Protein AF-A0A0U1KMT9-F1 (afdb_monomer_lite)

Structure (mmCIF, N/CA/C/O backbone):
data_AF-A0A0U1KMT9-F1
#
_entry.id   AF-A0A0U1KMT9-F1
#
loop_
_atom_site.group_PDB
_atom_site.id
_atom_site.type_symbol
_atom_site.label_atom_id
_atom_site.label_alt_id
_atom_site.label_comp_id
_atom_site.label_asym_id
_atom_site.label_entity_id
_atom_site.label_seq_id
_atom_site.pdbx_PDB_ins_code
_atom_site.Cartn_x
_atom_site.Cartn_y
_atom_site.Cartn_z
_atom_site.occupancy
_atom_site.B_iso_or_equiv
_atom_site.auth_seq_id
_atom_site.auth_comp_id
_atom_site.auth_asym_id
_atom_site.auth_atom_id
_atom_site.pdbx_PDB_model_num
ATOM 1 N N . MET A 1 1 ? 7.151 -13.297 -13.611 1.00 73.25 1 MET A N 1
ATOM 2 C CA . MET A 1 1 ? 7.298 -11.960 -13.002 1.00 73.25 1 MET A CA 1
ATOM 3 C C . MET A 1 1 ? 7.025 -10.945 -14.089 1.00 73.25 1 MET A C 1
ATOM 5 O O . MET A 1 1 ? 7.584 -11.089 -15.170 1.00 73.25 1 MET A O 1
ATOM 9 N N . GLU A 1 2 ? 6.120 -10.008 -13.840 1.00 83.25 2 GLU A N 1
ATOM 10 C CA . GLU A 1 2 ? 5.680 -9.015 -14.823 1.00 83.25 2 GLU A CA 1
ATOM 11 C C . GLU A 1 2 ? 6.405 -7.687 -14.578 1.00 83.25 2 GLU A C 1
ATOM 13 O O . GLU A 1 2 ? 6.560 -7.269 -13.429 1.00 83.25 2 GLU A O 1
ATOM 18 N N . LEU A 1 3 ? 6.885 -7.061 -15.653 1.00 92.19 3 LEU A N 1
ATOM 19 C CA . LEU A 1 3 ? 7.503 -5.739 -15.619 1.00 92.19 3 LEU A CA 1
ATOM 20 C C . LEU A 1 3 ? 6.412 -4.696 -15.865 1.00 92.19 3 LEU A C 1
ATOM 22 O O . LEU A 1 3 ? 5.843 -4.645 -16.953 1.00 92.19 3 LEU A O 1
ATOM 26 N N . LEU A 1 4 ? 6.143 -3.866 -14.865 1.00 93.75 4 LEU A N 1
ATOM 27 C CA . LEU A 1 4 ? 5.046 -2.907 -14.864 1.00 93.75 4 LEU A CA 1
ATOM 28 C C . LEU A 1 4 ? 5.576 -1.470 -14.772 1.00 93.75 4 LEU A C 1
ATOM 30 O O . LEU A 1 4 ? 6.497 -1.207 -13.991 1.00 93.75 4 LEU A O 1
ATOM 34 N N . PRO A 1 5 ? 4.993 -0.509 -15.509 1.00 95.94 5 PRO A N 1
ATOM 35 C CA . PRO A 1 5 ? 5.239 0.905 -15.264 1.00 95.94 5 PRO A CA 1
ATOM 36 C C . PRO A 1 5 ? 4.812 1.288 -13.843 1.00 95.94 5 PRO A C 1
ATOM 38 O O . PRO A 1 5 ? 3.697 0.984 -13.416 1.00 95.94 5 PRO A O 1
ATOM 41 N N . LYS A 1 6 ? 5.657 2.024 -13.121 1.00 95.06 6 LYS A N 1
ATOM 42 C CA . LYS A 1 6 ? 5.369 2.514 -11.768 1.00 95.06 6 LYS A CA 1
ATOM 43 C C . LYS A 1 6 ? 4.055 3.291 -11.721 1.00 95.06 6 LYS A C 1
ATOM 45 O O . LYS A 1 6 ? 3.232 3.064 -10.840 1.00 95.06 6 LYS A O 1
ATOM 50 N N . GLN A 1 7 ? 3.826 4.152 -12.713 1.00 95.69 7 GLN A N 1
ATOM 51 C CA . GLN A 1 7 ? 2.593 4.930 -12.806 1.00 95.69 7 GLN A CA 1
ATOM 52 C C . GLN A 1 7 ? 1.350 4.044 -12.965 1.00 95.69 7 GLN A C 1
ATOM 54 O O . GLN A 1 7 ? 0.303 4.369 -12.417 1.00 95.69 7 GLN A O 1
ATOM 59 N N . GLN A 1 8 ? 1.458 2.912 -13.669 1.00 95.88 8 GLN A N 1
ATOM 60 C CA . GLN A 1 8 ? 0.349 1.966 -13.791 1.00 95.88 8 GLN A CA 1
ATOM 61 C C . GLN A 1 8 ? -0.005 1.370 -12.425 1.00 95.88 8 GLN A C 1
ATOM 63 O O . GLN A 1 8 ? -1.181 1.317 -12.082 1.00 95.88 8 GLN A O 1
ATOM 68 N N . ILE A 1 9 ? 0.998 0.987 -11.628 1.00 95.38 9 ILE A N 1
ATOM 69 C CA . ILE A 1 9 ? 0.792 0.465 -10.269 1.00 95.38 9 ILE A CA 1
ATOM 70 C C . ILE A 1 9 ? 0.140 1.535 -9.384 1.00 95.38 9 ILE A C 1
ATOM 72 O O . ILE A 1 9 ? -0.852 1.263 -8.717 1.00 95.38 9 ILE A O 1
ATOM 76 N N . ILE A 1 10 ? 0.650 2.770 -9.406 1.00 95.94 10 ILE A N 1
ATOM 77 C CA . ILE A 1 10 ? 0.092 3.882 -8.618 1.00 95.94 10 ILE A CA 1
ATOM 78 C C . ILE A 1 10 ? -1.365 4.165 -9.007 1.00 95.94 10 ILE A C 1
ATOM 80 O O . ILE A 1 10 ? -2.207 4.347 -8.130 1.00 95.94 10 ILE A O 1
ATOM 84 N N . ASN A 1 11 ? -1.688 4.149 -10.303 1.00 96.56 11 ASN A N 1
ATOM 85 C CA . ASN A 1 11 ? -3.063 4.322 -10.771 1.00 96.56 11 ASN A CA 1
ATOM 86 C C . ASN A 1 11 ? -3.972 3.192 -10.265 1.00 96.56 11 ASN A C 1
ATOM 88 O O . ASN A 1 11 ? -5.038 3.470 -9.730 1.00 96.56 11 ASN A O 1
ATOM 92 N N . GLN A 1 12 ? -3.518 1.935 -10.334 1.00 94.94 12 GLN A N 1
ATOM 93 C CA . GLN A 1 12 ? -4.264 0.793 -9.793 1.00 94.94 12 GLN A CA 1
ATOM 94 C C . GLN A 1 12 ? -4.518 0.923 -8.284 1.00 94.94 12 GLN A C 1
ATOM 96 O O . GLN A 1 12 ? -5.595 0.567 -7.810 1.00 94.94 12 GLN A O 1
ATOM 101 N N . LEU A 1 13 ? -3.552 1.450 -7.524 1.00 95.75 13 LEU A N 1
ATOM 102 C CA . LEU A 1 13 ? -3.741 1.723 -6.099 1.00 95.75 13 LEU A CA 1
ATOM 103 C C . LEU A 1 13 ? -4.766 2.844 -5.868 1.00 95.75 13 LEU A C 1
ATOM 105 O O . LEU A 1 13 ? -5.609 2.743 -4.979 1.00 95.75 13 LEU A O 1
ATOM 109 N N . HIS A 1 14 ? -4.739 3.902 -6.681 1.00 96.00 14 HIS A N 1
ATOM 110 C CA . HIS A 1 14 ? -5.748 4.959 -6.616 1.00 96.00 14 HIS A CA 1
ATOM 111 C C . HIS A 1 14 ? -7.159 4.438 -6.909 1.00 96.00 14 HIS A C 1
ATOM 113 O O . HIS A 1 14 ? -8.084 4.772 -6.166 1.00 96.00 14 HIS A O 1
ATOM 119 N N . ASP A 1 15 ? -7.316 3.584 -7.920 1.00 95.38 15 ASP A N 1
ATOM 120 C CA . ASP A 1 15 ? -8.604 2.992 -8.306 1.00 95.38 15 ASP A CA 1
ATOM 121 C C . ASP A 1 15 ? -9.199 2.099 -7.202 1.00 95.38 15 ASP A C 1
ATOM 123 O O . ASP A 1 15 ? -10.411 1.903 -7.133 1.00 95.38 15 ASP A O 1
ATOM 127 N N . GLN A 1 16 ? -8.359 1.586 -6.299 1.00 93.38 16 GLN A N 1
ATOM 128 C CA . GLN A 1 16 ? -8.759 0.768 -5.152 1.00 93.38 16 GLN A CA 1
ATOM 129 C C . GLN A 1 16 ? -9.088 1.587 -3.891 1.00 93.38 16 GLN A C 1
ATOM 131 O O . GLN A 1 16 ? -9.711 1.054 -2.971 1.00 93.38 16 GLN A O 1
ATOM 136 N N . LEU A 1 17 ? -8.729 2.877 -3.817 1.00 91.94 17 LEU A N 1
ATOM 137 C CA . LEU A 1 17 ? -9.037 3.731 -2.656 1.00 91.94 17 LEU A CA 1
ATOM 138 C C . LEU A 1 17 ? -10.532 3.789 -2.283 1.00 91.94 17 LEU A C 1
ATOM 140 O O . LEU A 1 17 ? -10.821 3.862 -1.087 1.00 91.94 17 LEU A O 1
ATOM 144 N N . PRO A 1 18 ? -11.499 3.764 -3.223 1.00 90.50 18 PRO A N 1
ATOM 145 C CA . PRO A 1 18 ? -12.917 3.703 -2.870 1.00 90.50 18 PRO A CA 1
ATOM 146 C C . PRO A 1 18 ? -13.276 2.466 -2.033 1.00 90.50 18 PRO A C 1
ATOM 148 O O . PRO A 1 18 ? -13.954 2.604 -1.019 1.00 90.50 18 PRO A O 1
ATOM 151 N N . ILE A 1 19 ? -12.734 1.289 -2.375 1.00 89.69 19 ILE A N 1
ATOM 152 C CA . ILE A 1 19 ? -12.973 0.028 -1.644 1.00 89.69 19 ILE A CA 1
ATOM 153 C C . ILE A 1 19 ? -12.531 0.169 -0.187 1.00 89.69 19 ILE A C 1
ATOM 155 O O . ILE A 1 19 ? -13.237 -0.231 0.740 1.00 89.69 19 ILE A O 1
ATOM 159 N N . TRP A 1 20 ? -11.366 0.781 0.017 1.00 89.69 20 TRP A N 1
ATOM 160 C CA . TRP A 1 20 ? -10.839 1.050 1.344 1.00 89.69 20 TRP A CA 1
ATOM 161 C C . TRP A 1 20 ? -11.737 1.974 2.166 1.00 89.69 20 TRP A C 1
ATOM 163 O O . TRP A 1 20 ? -11.966 1.700 3.340 1.00 89.69 20 TRP A O 1
ATOM 173 N N . LYS A 1 21 ? -12.260 3.046 1.561 1.00 85.69 21 LYS A N 1
ATOM 174 C CA . LYS A 1 21 ? -13.151 3.998 2.244 1.00 85.69 21 LYS A CA 1
ATOM 175 C C . LYS A 1 21 ? -14.472 3.364 2.671 1.00 85.69 21 LYS A C 1
ATOM 177 O O . LYS A 1 21 ? -15.029 3.761 3.686 1.00 85.69 21 LYS A O 1
ATOM 182 N N . GLU A 1 22 ? -14.971 2.407 1.896 1.00 88.38 22 GLU A N 1
ATOM 183 C CA . GLU A 1 22 ? -16.224 1.710 2.194 1.00 88.38 22 GLU A CA 1
ATOM 184 C C . GLU A 1 22 ? -16.047 0.590 3.228 1.00 88.38 22 GLU A C 1
ATOM 186 O O . GLU A 1 22 ? -16.963 0.318 4.001 1.00 88.38 22 GLU A O 1
ATOM 191 N N . SER A 1 23 ? -14.877 -0.056 3.255 1.00 89.56 23 SER A N 1
ATOM 192 C CA . SER A 1 23 ? -14.667 -1.306 4.003 1.00 89.56 23 SER A CA 1
ATOM 193 C C . SER A 1 23 ? -13.784 -1.172 5.248 1.00 89.56 23 SER A C 1
ATOM 195 O O . SER A 1 23 ? -13.746 -2.097 6.057 1.00 89.56 23 SER A O 1
ATOM 197 N N . CYS A 1 24 ? -13.048 -0.068 5.408 1.00 89.88 24 CYS A N 1
ATOM 198 C CA . CYS A 1 24 ? -12.105 0.135 6.508 1.00 89.88 24 CYS A CA 1
ATOM 199 C C . CYS A 1 24 ? -12.459 1.382 7.326 1.00 89.88 24 CYS A C 1
ATOM 201 O O . CYS A 1 24 ? -12.701 2.456 6.778 1.00 89.88 24 CYS A O 1
ATOM 203 N N . THR A 1 25 ? -12.418 1.266 8.654 1.00 91.06 25 THR A N 1
ATOM 204 C CA . THR A 1 25 ? -12.683 2.366 9.599 1.00 91.06 25 THR A CA 1
ATOM 205 C C . THR A 1 25 ? -11.454 3.268 9.795 1.00 91.06 25 THR A C 1
ATOM 207 O O . THR A 1 25 ? -11.053 3.576 10.917 1.00 91.06 25 THR A O 1
ATOM 210 N N . ALA A 1 26 ? -10.812 3.667 8.696 1.00 91.25 26 ALA A N 1
ATOM 211 C CA . ALA A 1 26 ? -9.633 4.527 8.708 1.00 91.25 26 ALA A CA 1
ATOM 212 C C . ALA A 1 26 ? -10.005 6.018 8.725 1.00 91.25 26 ALA A C 1
ATOM 214 O O . ALA A 1 26 ? -10.918 6.457 8.029 1.00 91.25 26 ALA A O 1
ATOM 215 N N . GLU A 1 27 ? -9.238 6.812 9.470 1.00 93.81 27 GLU A N 1
ATOM 216 C CA . GLU A 1 27 ? -9.342 8.277 9.490 1.00 93.81 27 GLU A CA 1
ATOM 217 C C . GLU A 1 27 ? -8.758 8.886 8.212 1.00 93.81 27 GLU A C 1
ATOM 219 O O . GLU A 1 27 ? -9.280 9.858 7.665 1.00 93.81 27 GLU A O 1
ATOM 224 N N . HIS A 1 28 ? -7.659 8.306 7.724 1.00 93.69 28 HIS A N 1
ATOM 225 C CA . HIS A 1 28 ? -6.994 8.748 6.508 1.00 93.69 28 HIS A CA 1
ATOM 226 C C . HIS A 1 28 ? -6.316 7.582 5.795 1.00 93.69 28 HIS A C 1
ATOM 228 O O . HIS A 1 28 ? -5.702 6.726 6.430 1.00 93.69 28 HIS A O 1
ATOM 234 N N . ILE A 1 29 ? -6.391 7.583 4.464 1.00 95.38 29 ILE A N 1
ATOM 235 C CA . ILE A 1 29 ? -5.712 6.618 3.597 1.00 95.38 29 ILE A CA 1
ATOM 236 C C . ILE A 1 29 ? -5.074 7.386 2.446 1.00 95.38 29 ILE A C 1
ATOM 238 O O . ILE A 1 29 ? -5.754 8.139 1.744 1.00 95.38 29 ILE A O 1
ATOM 242 N N . SER A 1 30 ? -3.777 7.182 2.243 1.00 94.81 30 SER A N 1
ATOM 243 C CA . SER A 1 30 ? -3.011 7.760 1.139 1.00 94.81 30 SER A CA 1
ATOM 244 C C . SER A 1 30 ? -2.102 6.717 0.498 1.00 94.81 30 SER A C 1
ATOM 246 O O . SER A 1 30 ? -1.880 5.646 1.060 1.00 94.81 30 SER A O 1
ATOM 248 N N . ILE A 1 31 ? -1.592 7.013 -0.698 1.00 96.81 31 ILE A N 1
ATOM 249 C CA . ILE A 1 31 ? -0.610 6.148 -1.355 1.00 96.81 31 ILE A CA 1
ATOM 250 C C . ILE A 1 31 ? 0.712 6.210 -0.588 1.00 96.81 31 ILE A C 1
ATOM 252 O O . ILE A 1 31 ? 1.188 7.283 -0.216 1.00 96.81 31 ILE A O 1
ATOM 256 N N . PHE A 1 32 ? 1.294 5.040 -0.363 1.00 95.94 32 PHE A N 1
ATOM 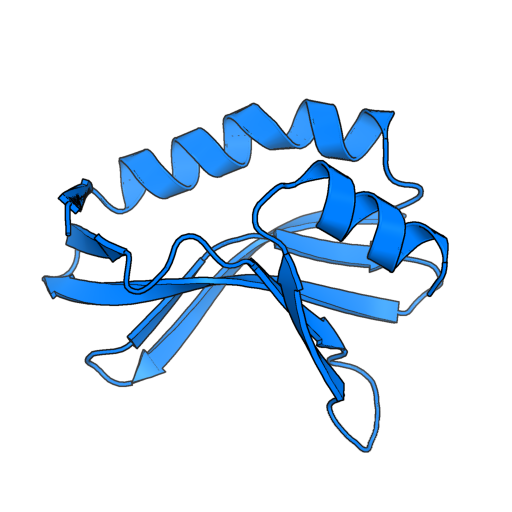257 C CA . PHE A 1 32 ? 2.601 4.863 0.246 1.00 95.94 32 PHE A CA 1
ATOM 258 C C . PHE A 1 32 ? 3.612 4.423 -0.808 1.00 95.94 32 PHE A C 1
ATOM 260 O O . PHE A 1 32 ? 3.372 3.462 -1.539 1.00 95.94 32 PHE A O 1
ATOM 267 N N . GLU A 1 33 ? 4.753 5.105 -0.840 1.00 95.44 33 GLU A N 1
ATOM 268 C CA . GLU A 1 33 ? 5.918 4.767 -1.653 1.00 95.44 33 GLU A CA 1
ATOM 269 C C . GLU A 1 33 ? 7.167 4.896 -0.783 1.00 95.44 33 GLU A C 1
ATOM 271 O O . GLU A 1 33 ? 7.434 5.959 -0.220 1.00 95.44 33 GLU A O 1
ATOM 276 N N . GLN A 1 34 ? 7.942 3.816 -0.668 1.00 93.75 34 GLN A N 1
ATOM 277 C CA . GLN A 1 34 ? 9.195 3.825 0.080 1.00 93.75 34 GLN A CA 1
ATOM 278 C C . GLN A 1 34 ? 10.316 3.117 -0.672 1.00 93.75 34 GLN A C 1
ATOM 280 O O . GLN A 1 34 ? 10.195 1.981 -1.132 1.00 93.75 34 GLN A O 1
ATOM 285 N N . HIS A 1 35 ? 11.451 3.804 -0.752 1.00 91.81 35 HIS A N 1
ATOM 286 C CA . HIS A 1 35 ? 12.659 3.347 -1.421 1.00 91.81 35 HIS A CA 1
ATOM 287 C C . HIS A 1 35 ? 13.646 2.904 -0.341 1.00 91.81 35 HIS A C 1
ATOM 289 O O . HIS A 1 35 ? 14.239 3.744 0.327 1.00 91.81 35 HIS A O 1
ATOM 295 N N . TYR A 1 36 ? 13.809 1.593 -0.150 1.00 80.75 36 TYR A N 1
ATOM 296 C CA . TYR A 1 36 ? 14.729 1.070 0.871 1.00 80.75 36 TYR A CA 1
ATOM 297 C C . TYR A 1 36 ? 16.191 1.121 0.417 1.00 80.75 36 TYR A C 1
ATOM 299 O O . TYR A 1 36 ? 17.085 1.349 1.224 1.00 80.75 36 TYR A O 1
ATOM 307 N N . ASN A 1 37 ? 16.438 0.895 -0.873 1.00 83.75 37 ASN A N 1
ATOM 308 C CA . ASN A 1 37 ? 17.751 1.003 -1.507 1.00 83.75 37 ASN A CA 1
ATOM 309 C C . ASN A 1 37 ? 17.576 1.254 -3.020 1.00 83.75 37 ASN A C 1
ATOM 311 O O . ASN A 1 37 ? 16.466 1.531 -3.491 1.00 83.75 37 ASN A O 1
ATOM 315 N N . GLU A 1 38 ? 18.656 1.147 -3.796 1.00 86.25 38 GLU A N 1
ATOM 316 C CA . GLU A 1 38 ? 18.628 1.316 -5.259 1.00 86.25 38 GLU A CA 1
ATOM 317 C C . GLU A 1 38 ? 17.797 0.249 -5.987 1.00 86.25 38 GLU A C 1
ATOM 319 O O . GLU A 1 38 ? 17.410 0.452 -7.132 1.00 86.25 38 GLU A O 1
ATOM 324 N N . VAL A 1 39 ? 17.462 -0.855 -5.314 1.00 89.88 39 VAL A N 1
ATOM 325 C CA . VAL A 1 39 ? 16.901 -2.062 -5.931 1.00 89.88 39 VAL A CA 1
ATOM 326 C C . VAL A 1 39 ? 15.474 -2.362 -5.462 1.00 89.88 39 VAL A C 1
ATOM 328 O O . VAL A 1 39 ? 14.693 -2.926 -6.214 1.00 89.88 39 VAL A O 1
ATOM 331 N N . LEU A 1 40 ? 15.095 -1.980 -4.244 1.00 93.62 40 LEU A N 1
ATOM 332 C CA . LEU A 1 40 ? 13.827 -2.336 -3.614 1.00 93.62 40 LEU A CA 1
ATOM 333 C C . LEU A 1 40 ? 12.939 -1.102 -3.440 1.00 93.62 40 LEU A C 1
ATOM 335 O O . LEU A 1 40 ? 13.360 -0.059 -2.923 1.00 93.62 40 LEU A O 1
ATOM 339 N N . CYS A 1 41 ? 11.689 -1.246 -3.863 1.00 94.19 41 CYS A N 1
ATOM 340 C CA . CYS A 1 41 ? 10.615 -0.277 -3.712 1.00 94.19 41 CYS A CA 1
ATOM 341 C C . CYS A 1 41 ? 9.418 -0.967 -3.055 1.00 94.19 41 CYS A C 1
ATOM 343 O O . CYS A 1 41 ? 9.048 -2.070 -3.449 1.00 94.19 41 CYS A O 1
ATOM 345 N N . HIS A 1 42 ? 8.810 -0.334 -2.061 1.00 95.38 42 HIS A N 1
ATOM 346 C CA . HIS A 1 42 ? 7.521 -0.747 -1.519 1.00 95.38 42 HIS A CA 1
ATOM 347 C C . HIS A 1 42 ? 6.462 0.253 -1.969 1.00 95.38 42 HIS A C 1
ATOM 349 O O . HIS A 1 42 ? 6.652 1.457 -1.795 1.00 95.38 42 HIS A O 1
ATOM 355 N N . LEU A 1 43 ? 5.363 -0.253 -2.528 1.00 96.38 43 LEU A N 1
ATOM 356 C CA . LEU A 1 43 ? 4.213 0.550 -2.940 1.00 96.38 43 LEU A CA 1
ATOM 357 C C . LEU A 1 43 ? 2.932 -0.011 -2.333 1.00 96.38 43 LEU A C 1
ATOM 359 O O . LEU A 1 43 ? 2.742 -1.229 -2.280 1.00 96.38 43 LEU A O 1
ATOM 363 N N . GLY A 1 44 ? 2.047 0.881 -1.908 1.00 96.69 44 GLY A N 1
ATOM 364 C CA . GLY A 1 44 ? 0.739 0.521 -1.381 1.00 96.69 44 GLY A CA 1
ATOM 365 C C . GLY A 1 44 ? 0.050 1.700 -0.711 1.00 96.69 44 GLY A C 1
ATOM 366 O O . GLY A 1 44 ? -0.096 2.756 -1.320 1.00 96.69 44 GLY A O 1
ATOM 367 N N . TYR A 1 45 ? -0.356 1.529 0.543 1.00 96.50 45 TYR A N 1
ATOM 368 C CA . TYR A 1 45 ? -1.147 2.484 1.306 1.00 96.50 45 TYR A CA 1
ATOM 369 C C . TYR A 1 45 ? -0.504 2.827 2.645 1.00 96.50 45 TYR A C 1
ATOM 371 O O . TYR A 1 45 ? 0.057 1.969 3.327 1.00 96.50 45 TYR A O 1
ATOM 379 N N . LYS A 1 46 ? -0.649 4.085 3.051 1.00 95.88 46 LYS A N 1
ATOM 380 C CA . LYS A 1 46 ? -0.426 4.544 4.417 1.00 95.88 46 LYS A CA 1
ATOM 381 C C . LYS A 1 46 ? -1.783 4.836 5.034 1.00 95.88 46 LYS A C 1
ATOM 383 O O . LYS A 1 46 ? -2.559 5.617 4.485 1.00 95.88 46 LYS A O 1
ATOM 388 N N . ILE A 1 47 ? -2.062 4.194 6.158 1.00 95.19 47 ILE A N 1
ATOM 389 C CA . ILE A 1 47 ? -3.371 4.199 6.803 1.00 95.19 47 ILE A CA 1
ATOM 390 C C . ILE A 1 47 ? -3.214 4.766 8.209 1.00 95.19 47 ILE A C 1
ATOM 392 O O . ILE A 1 47 ? -2.415 4.262 8.997 1.00 95.19 47 ILE A O 1
ATOM 396 N N . LEU A 1 48 ? -3.983 5.810 8.509 1.00 93.75 48 LEU A N 1
ATOM 397 C CA . LEU A 1 48 ? -4.169 6.338 9.855 1.00 93.75 48 LEU A CA 1
ATOM 398 C C . LEU A 1 48 ? -5.489 5.802 10.406 1.00 93.75 48 LEU A C 1
ATOM 400 O O . LEU A 1 48 ? -6.543 6.000 9.797 1.00 93.75 48 LEU A O 1
ATOM 404 N N . LYS A 1 49 ? -5.432 5.131 11.553 1.00 91.94 49 LYS A N 1
ATOM 405 C CA . LYS A 1 49 ? -6.600 4.558 12.220 1.00 91.94 49 LYS A CA 1
ATOM 406 C C . LYS A 1 49 ? -6.382 4.520 13.728 1.00 91.94 49 LYS A C 1
ATOM 408 O O . LYS A 1 49 ? -5.418 3.907 14.170 1.00 91.94 49 LYS A O 1
ATOM 413 N N . LYS A 1 50 ? -7.287 5.108 14.516 1.00 90.44 50 LYS A N 1
ATOM 414 C CA . LYS A 1 50 ? -7.200 5.171 15.989 1.00 90.44 50 LYS A CA 1
ATOM 415 C C . LYS A 1 50 ? -5.850 5.735 16.453 1.00 90.44 50 LYS A C 1
ATOM 417 O O . LYS A 1 50 ? -5.187 5.144 17.305 1.00 90.44 50 LYS A O 1
ATOM 422 N N . GLU A 1 51 ? -5.404 6.822 15.820 1.00 88.81 51 GLU A N 1
ATOM 423 C CA . GLU A 1 51 ? -4.079 7.440 16.039 1.00 88.81 51 GLU A CA 1
ATOM 424 C C . GLU A 1 51 ? -2.870 6.533 15.702 1.00 88.81 51 GLU A C 1
ATOM 426 O O . GLU A 1 51 ? -1.715 6.913 15.915 1.00 88.81 51 GLU A O 1
ATOM 431 N N . GLN A 1 52 ? -3.108 5.337 15.151 1.00 91.06 52 GLN A N 1
ATOM 432 C CA . GLN A 1 52 ? -2.077 4.399 14.724 1.00 91.06 52 GLN A CA 1
ATOM 433 C C . GLN A 1 52 ? -1.774 4.523 13.232 1.00 91.06 52 GLN A C 1
ATOM 435 O O . GLN A 1 52 ? -2.675 4.736 12.419 1.00 91.06 52 GLN A O 1
ATOM 440 N N . ILE A 1 53 ? -0.497 4.366 12.870 1.00 93.44 53 ILE A N 1
ATOM 441 C CA . ILE A 1 53 ? -0.037 4.436 11.479 1.00 93.44 53 ILE A CA 1
ATOM 442 C C . ILE A 1 53 ? 0.376 3.045 11.008 1.00 93.44 53 ILE A C 1
ATOM 444 O O . ILE A 1 53 ? 1.322 2.449 11.535 1.00 93.44 53 ILE A O 1
ATOM 448 N N . TYR A 1 54 ? -0.298 2.585 9.958 1.00 94.38 54 TYR A N 1
ATOM 449 C CA . TYR A 1 54 ? -0.006 1.337 9.271 1.00 94.38 54 TYR A CA 1
A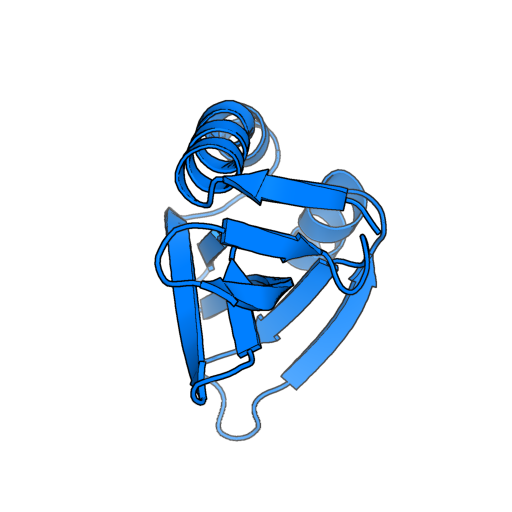TOM 450 C C . TYR A 1 54 ? 0.488 1.612 7.853 1.00 94.38 54 TYR A C 1
ATOM 452 O O . TYR A 1 54 ? -0.102 2.395 7.109 1.00 94.38 54 TYR A O 1
ATOM 460 N N . GLU A 1 55 ? 1.556 0.931 7.464 1.00 95.44 55 GLU A N 1
ATOM 461 C CA . GLU A 1 55 ? 2.024 0.848 6.085 1.00 95.44 55 GLU A CA 1
ATOM 462 C C . GLU A 1 55 ? 1.619 -0.507 5.524 1.00 95.44 55 GLU A C 1
ATOM 464 O O . GLU A 1 55 ? 2.012 -1.550 6.043 1.00 95.44 55 GLU A O 1
ATOM 469 N N . VAL A 1 56 ? 0.825 -0.488 4.464 1.00 95.69 56 VAL A N 1
ATOM 470 C CA . VAL A 1 56 ? 0.321 -1.667 3.770 1.00 95.69 56 VAL A CA 1
ATOM 471 C C . VAL A 1 56 ? 0.933 -1.681 2.385 1.00 95.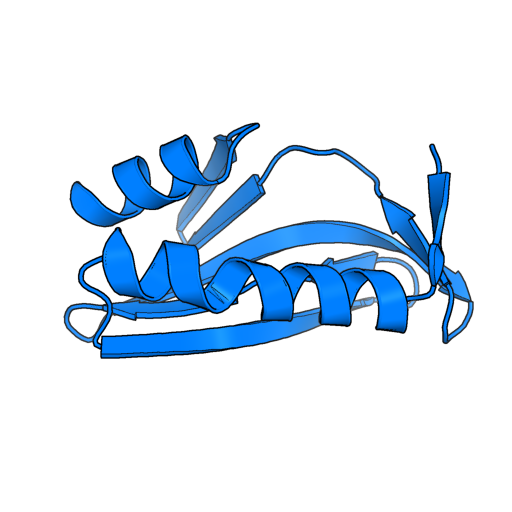69 56 VAL A C 1
ATOM 473 O O . VAL A 1 56 ? 0.649 -0.784 1.604 1.00 95.69 56 VAL A O 1
ATOM 476 N N . TYR A 1 57 ? 1.760 -2.661 2.041 1.00 96.12 57 TYR A N 1
ATOM 477 C CA . TYR A 1 57 ? 2.486 -2.605 0.771 1.00 96.12 57 TYR A CA 1
ATOM 478 C C . TYR A 1 57 ? 2.770 -3.963 0.149 1.00 96.12 57 TYR A C 1
ATOM 480 O O . TYR A 1 57 ? 2.808 -4.997 0.821 1.00 96.12 57 TYR A O 1
ATOM 488 N N . 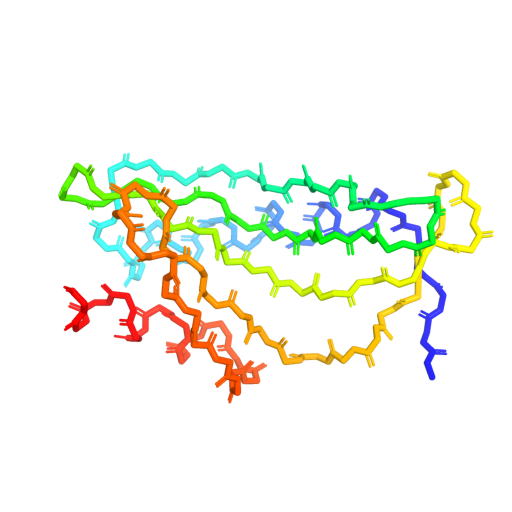LEU A 1 58 ? 3.037 -3.904 -1.152 1.00 95.50 58 LEU A N 1
ATOM 489 C CA . LEU A 1 58 ? 3.662 -4.957 -1.933 1.00 95.50 58 LEU A CA 1
ATOM 490 C C . LEU A 1 58 ? 5.130 -4.596 -2.205 1.00 95.50 58 LEU A C 1
ATOM 492 O O . LEU A 1 58 ? 5.450 -3.418 -2.414 1.00 95.50 58 LEU A O 1
ATOM 496 N N . PRO A 1 59 ? 6.038 -5.584 -2.198 1.00 95.12 59 PRO A N 1
ATOM 497 C CA . PRO A 1 59 ? 7.436 -5.362 -2.524 1.00 95.12 59 PRO A CA 1
ATOM 498 C C . PRO A 1 59 ? 7.701 -5.491 -4.033 1.00 95.12 59 PRO A C 1
ATOM 500 O O . PRO A 1 59 ? 7.263 -6.436 -4.694 1.00 95.12 59 PRO A O 1
ATOM 503 N N . TYR A 1 60 ? 8.495 -4.564 -4.562 1.00 95.69 60 TYR A N 1
ATOM 504 C CA . TYR A 1 60 ? 8.874 -4.483 -5.968 1.00 95.69 60 TYR A CA 1
ATOM 505 C C . TYR A 1 60 ? 10.385 -4.341 -6.130 1.00 95.69 60 TYR A C 1
ATOM 507 O O . TYR A 1 60 ? 11.038 -3.590 -5.402 1.00 95.69 60 TYR A O 1
ATOM 515 N N . LEU A 1 61 ? 10.932 -5.016 -7.137 1.00 95.44 61 LEU A N 1
ATOM 516 C CA . LEU A 1 61 ? 12.272 -4.757 -7.641 1.00 95.44 61 LEU A CA 1
ATOM 517 C C . LEU A 1 61 ? 12.221 -3.572 -8.608 1.00 95.44 61 LEU A C 1
ATOM 519 O O . LEU A 1 61 ? 11.393 -3.554 -9.517 1.00 95.44 61 LEU A O 1
ATOM 523 N N . LYS A 1 62 ? 13.123 -2.612 -8.458 1.00 94.06 62 LYS A N 1
ATOM 524 C CA . LYS A 1 62 ? 13.346 -1.559 -9.444 1.00 94.06 62 LYS A CA 1
ATOM 525 C C . LYS A 1 62 ? 14.143 -2.138 -10.600 1.00 94.06 62 LYS A C 1
ATOM 527 O O . LYS A 1 62 ? 15.236 -2.661 -10.394 1.00 94.06 62 LYS A O 1
ATOM 532 N N . TYR A 1 63 ? 13.579 -2.064 -11.797 1.00 91.19 63 TYR A N 1
ATOM 533 C CA . TYR A 1 63 ? 14.300 -2.393 -13.022 1.00 91.19 63 TYR A CA 1
ATOM 534 C C . TYR A 1 63 ? 14.986 -1.145 -13.587 1.00 91.19 63 TYR A C 1
ATOM 536 O O . TYR A 1 63 ? 16.162 -1.180 -13.934 1.00 91.19 63 TYR A O 1
ATOM 544 N N . ASP A 1 64 ? 14.251 -0.032 -13.620 1.00 89.12 64 ASP A N 1
ATOM 545 C CA . ASP A 1 64 ? 14.745 1.312 -13.914 1.00 89.12 64 ASP A CA 1
ATOM 546 C C . ASP A 1 64 ? 13.954 2.344 -13.078 1.00 89.12 64 ASP A C 1
ATOM 548 O O . ASP A 1 64 ? 13.236 1.976 -12.143 1.00 89.12 64 ASP A O 1
ATOM 552 N N . THR A 1 65 ? 14.102 3.638 -13.378 1.00 84.00 65 THR A N 1
ATOM 553 C CA . THR A 1 65 ? 13.431 4.731 -12.650 1.00 84.00 65 THR A CA 1
ATOM 554 C C . THR A 1 65 ? 11.901 4.622 -12.663 1.00 84.00 65 THR A C 1
ATOM 556 O O . THR A 1 65 ? 11.256 4.989 -11.679 1.00 84.00 65 THR A O 1
ATOM 559 N N . ASP A 1 66 ? 11.326 4.090 -13.743 1.00 90.75 66 ASP A N 1
ATOM 560 C CA . ASP A 1 66 ? 9.887 4.119 -14.014 1.00 90.75 66 ASP A CA 1
ATOM 561 C C . ASP A 1 66 ? 9.266 2.728 -14.156 1.00 90.75 66 ASP A C 1
ATOM 563 O O . ASP A 1 66 ? 8.053 2.616 -14.342 1.00 90.75 66 ASP A O 1
ATOM 567 N N . LYS A 1 67 ? 10.057 1.657 -14.058 1.00 94.31 67 LYS A N 1
ATOM 568 C CA . LYS A 1 67 ? 9.589 0.276 -14.187 1.00 94.31 67 LYS A CA 1
ATOM 569 C C . LYS A 1 67 ? 9.963 -0.569 -12.988 1.00 94.31 67 LYS A C 1
ATOM 571 O O . LYS A 1 67 ? 11.105 -0.604 -12.525 1.00 94.31 67 LYS A O 1
ATOM 576 N N . LEU A 1 68 ? 8.969 -1.319 -12.542 1.00 95.56 68 LEU A N 1
ATOM 577 C CA . LEU A 1 68 ? 9.023 -2.157 -11.365 1.00 95.56 68 LEU A CA 1
ATOM 578 C C . LEU A 1 68 ? 8.656 -3.593 -11.724 1.00 95.56 68 LEU A C 1
ATOM 580 O O . LEU A 1 68 ? 7.838 -3.843 -12.606 1.00 95.56 68 LEU A O 1
ATOM 584 N N . ILE A 1 69 ? 9.244 -4.543 -11.010 1.00 95.56 69 ILE A N 1
ATOM 585 C CA . ILE A 1 69 ? 8.909 -5.958 -11.106 1.00 95.56 69 ILE A CA 1
ATOM 586 C C . ILE A 1 69 ? 8.334 -6.385 -9.763 1.00 95.56 69 ILE A C 1
ATOM 588 O O . ILE A 1 69 ? 9.022 -6.308 -8.745 1.00 95.56 69 ILE A O 1
ATOM 592 N N . ALA A 1 70 ? 7.082 -6.840 -9.746 1.00 92.94 70 ALA A N 1
ATOM 593 C CA . ALA A 1 70 ? 6.472 -7.360 -8.526 1.00 92.94 70 ALA A CA 1
ATOM 594 C C . ALA A 1 70 ? 7.255 -8.589 -8.036 1.00 92.94 70 ALA A C 1
ATOM 596 O O . ALA A 1 70 ? 7.432 -9.557 -8.782 1.00 92.94 70 ALA A O 1
ATOM 597 N N . LEU A 1 71 ? 7.741 -8.544 -6.791 1.00 93.06 71 LEU A N 1
ATOM 598 C CA . LEU A 1 71 ? 8.476 -9.664 -6.194 1.00 93.06 71 LEU A CA 1
ATOM 599 C C . LEU A 1 71 ? 7.522 -10.757 -5.717 1.00 93.06 71 LEU A C 1
ATOM 601 O O . LEU A 1 71 ? 7.798 -11.943 -5.868 1.00 93.06 71 LEU A O 1
ATOM 605 N N . THR A 1 72 ? 6.395 -10.351 -5.140 1.00 92.25 72 THR A N 1
ATOM 606 C CA . THR A 1 72 ? 5.338 -11.247 -4.678 1.00 92.25 72 THR A CA 1
ATOM 607 C C . THR A 1 72 ? 4.003 -10.500 -4.659 1.00 92.25 72 THR A C 1
ATOM 609 O O . THR A 1 72 ? 4.002 -9.300 -4.379 1.00 92.25 72 THR A O 1
ATOM 612 N N . PRO A 1 73 ? 2.871 -11.177 -4.929 1.00 91.06 73 PRO A N 1
ATOM 613 C CA . PRO A 1 73 ? 1.536 -10.608 -4.741 1.00 91.06 73 PRO A CA 1
ATOM 614 C C . PRO A 1 73 ? 1.105 -10.561 -3.261 1.00 91.06 73 PRO A C 1
ATOM 616 O O . PRO A 1 73 ? -0.049 -10.268 -2.973 1.00 91.06 73 PRO A O 1
ATOM 619 N N . ILE A 1 74 ? 2.003 -10.871 -2.319 1.00 95.25 74 ILE A N 1
ATOM 620 C CA . ILE A 1 74 ? 1.695 -10.941 -0.889 1.00 95.25 74 ILE A CA 1
ATOM 621 C C . ILE A 1 74 ? 1.851 -9.569 -0.231 1.00 95.25 74 ILE A C 1
ATOM 623 O O . ILE A 1 74 ? 2.962 -9.047 -0.080 1.00 95.25 74 ILE A O 1
ATOM 627 N N . TRP A 1 75 ? 0.734 -9.028 0.241 1.00 96.31 75 TRP A N 1
ATOM 628 C CA . TRP A 1 75 ? 0.677 -7.802 1.015 1.00 96.31 75 TRP A CA 1
ATOM 629 C C . TRP A 1 75 ? 1.294 -7.971 2.401 1.00 96.31 75 TRP A C 1
ATOM 631 O O . TRP A 1 75 ? 1.254 -9.026 3.046 1.00 96.31 75 TRP A O 1
ATOM 641 N N . THR A 1 76 ? 1.864 -6.869 2.865 1.00 95.69 76 THR A N 1
ATOM 642 C CA . THR A 1 76 ? 2.528 -6.742 4.155 1.00 95.69 76 THR A CA 1
ATOM 643 C C . THR A 1 76 ? 1.965 -5.544 4.901 1.00 95.69 76 THR A C 1
ATOM 645 O O . THR A 1 76 ? 1.834 -4.481 4.307 1.00 95.69 76 THR A O 1
ATOM 648 N N . ILE A 1 77 ? 1.678 -5.705 6.193 1.00 95.31 77 ILE A N 1
ATOM 649 C CA . ILE A 1 77 ? 1.256 -4.636 7.103 1.00 95.31 77 ILE A CA 1
ATOM 650 C C . ILE A 1 77 ? 2.394 -4.380 8.092 1.00 95.31 77 ILE A C 1
ATOM 652 O O . ILE A 1 77 ? 2.776 -5.285 8.837 1.00 95.31 77 ILE A O 1
ATOM 656 N N . THR A 1 78 ? 2.913 -3.157 8.131 1.00 94.25 78 THR A N 1
ATOM 657 C CA . THR A 1 78 ? 3.876 -2.687 9.131 1.00 94.25 78 THR A CA 1
ATOM 658 C C . THR A 1 78 ? 3.221 -1.645 10.028 1.00 94.25 78 THR A C 1
ATOM 660 O O . THR A 1 78 ? 2.607 -0.702 9.541 1.00 94.25 78 THR A O 1
ATOM 663 N N . HIS A 1 79 ? 3.402 -1.781 11.338 1.00 92.44 79 HIS A N 1
ATOM 664 C CA . HIS A 1 79 ? 3.029 -0.763 12.314 1.00 92.44 79 HIS A CA 1
ATOM 665 C C . HIS A 1 79 ? 4.213 0.167 12.605 1.00 92.44 79 HIS A C 1
ATOM 667 O O . HIS A 1 79 ? 5.283 -0.306 13.002 1.00 92.44 79 HIS A O 1
ATOM 673 N N . VAL A 1 80 ? 4.043 1.471 12.370 1.00 86.19 80 VAL A N 1
ATOM 674 C CA . VAL A 1 80 ? 5.171 2.420 12.249 1.00 86.19 80 VAL A CA 1
ATOM 675 C C . VAL A 1 80 ? 5.423 3.224 13.524 1.00 86.19 80 VAL A C 1
ATOM 677 O O . VAL A 1 80 ? 6.544 3.649 13.783 1.00 86.19 80 VAL A O 1
ATOM 680 N N . ASN A 1 81 ? 4.401 3.434 14.346 1.00 76.50 81 ASN A N 1
ATOM 681 C CA . ASN A 1 81 ? 4.461 4.303 15.524 1.00 76.50 81 ASN A CA 1
ATOM 682 C C . ASN A 1 81 ? 4.731 3.546 16.844 1.00 76.50 81 ASN A C 1
ATOM 684 O O . ASN A 1 81 ? 4.596 4.131 17.918 1.00 76.50 81 ASN A O 1
ATOM 688 N N . THR A 1 82 ? 5.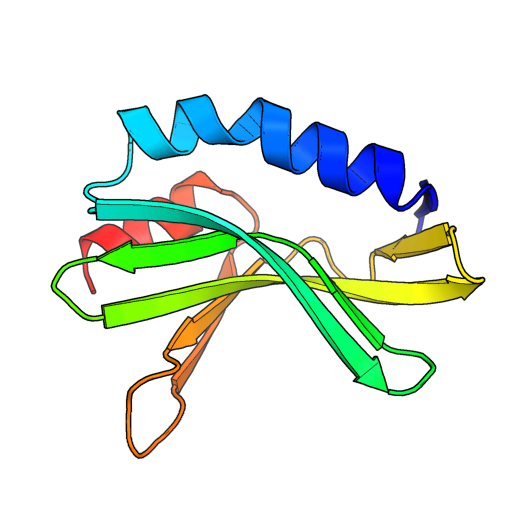138 2.271 16.799 1.00 69.81 82 THR A N 1
ATOM 689 C CA . THR A 1 82 ? 5.525 1.500 17.994 1.00 69.81 82 THR A CA 1
ATOM 690 C C . THR A 1 82 ? 7.034 1.343 18.147 1.00 69.81 82 THR A C 1
ATOM 692 O O . THR A 1 82 ? 7.761 1.154 17.178 1.00 69.81 82 THR A O 1
ATOM 695 N N . VAL A 1 83 ? 7.503 1.325 19.405 1.00 65.00 83 VAL A N 1
ATOM 696 C CA . VAL A 1 83 ? 8.924 1.143 19.791 1.00 65.00 83 VAL A CA 1
ATOM 697 C C . VAL A 1 83 ? 9.532 -0.143 19.210 1.00 65.00 83 VAL A C 1
ATOM 699 O O . VAL A 1 83 ? 10.730 -0.214 18.947 1.00 65.00 83 VAL A O 1
ATOM 702 N N . LYS A 1 84 ? 8.700 -1.161 18.978 1.00 66.69 84 LYS A N 1
ATOM 703 C CA . LYS A 1 84 ? 9.021 -2.312 18.133 1.00 66.69 84 LYS A CA 1
ATOM 704 C C . LYS A 1 84 ? 8.136 -2.229 16.899 1.00 66.69 84 LYS A C 1
ATOM 706 O O . LYS A 1 84 ? 6.918 -2.365 17.025 1.00 66.69 84 LYS A O 1
ATOM 711 N N . SER A 1 85 ? 8.729 -1.996 15.732 1.00 67.56 85 SER A N 1
ATOM 712 C CA . SER A 1 85 ? 8.011 -2.133 14.469 1.00 67.56 85 SER A CA 1
ATOM 713 C C . SER A 1 85 ? 7.552 -3.583 14.341 1.00 67.56 85 SER A C 1
ATOM 715 O O . SER A 1 85 ? 8.339 -4.526 14.442 1.00 67.56 85 SER A O 1
ATOM 717 N N . TYR A 1 86 ? 6.243 -3.767 14.214 1.00 79.31 86 TYR A N 1
ATOM 718 C CA . TYR A 1 86 ? 5.637 -5.083 14.080 1.00 79.31 86 TYR A CA 1
ATOM 719 C C . TYR A 1 86 ? 5.134 -5.248 12.651 1.00 79.31 86 TYR A C 1
ATOM 721 O O . TYR A 1 86 ? 4.466 -4.362 12.118 1.00 79.31 86 TYR A O 1
ATOM 729 N N . GLN A 1 87 ? 5.489 -6.372 12.030 1.00 87.88 87 GLN A N 1
ATOM 730 C CA . GLN A 1 87 ? 5.207 -6.656 10.630 1.00 87.88 87 GLN A CA 1
ATOM 731 C C . GLN A 1 87 ? 4.421 -7.965 10.518 1.00 87.88 87 GLN A C 1
ATOM 733 O O . GLN A 1 87 ? 4.872 -9.005 11.001 1.00 87.88 87 GLN A O 1
ATOM 738 N N . LYS A 1 88 ? 3.267 -7.922 9.850 1.00 89.50 88 LYS A N 1
ATOM 739 C CA . LYS A 1 88 ? 2.492 -9.101 9.436 1.00 89.50 88 LYS A CA 1
ATOM 740 C C . LYS A 1 88 ? 2.542 -9.225 7.919 1.00 89.50 88 LYS A C 1
ATOM 742 O O . LYS A 1 88 ? 2.419 -8.230 7.212 1.00 89.50 88 LYS A O 1
ATOM 747 N N . LYS A 1 89 ? 2.728 -10.445 7.423 1.00 90.94 89 LYS A N 1
ATOM 748 C CA . LYS A 1 89 ? 2.770 -10.788 5.992 1.00 90.94 89 LYS A CA 1
ATOM 749 C C . LYS A 1 89 ? 1.835 -11.963 5.731 1.00 90.94 89 LYS A C 1
ATOM 751 O O . LYS A 1 89 ? 1.481 -12.665 6.675 1.00 90.94 89 LYS A O 1
ATOM 756 N N . GLY A 1 90 ? 1.536 -12.214 4.460 1.00 91.56 90 GLY A N 1
ATOM 757 C CA . GLY A 1 90 ? 0.801 -13.410 4.031 1.00 91.56 90 GLY A CA 1
ATOM 758 C C . GLY A 1 90 ? -0.613 -13.139 3.532 1.00 91.56 90 GLY A C 1
ATOM 759 O O . GLY A 1 90 ? -1.389 -14.077 3.449 1.00 91.56 90 GLY A O 1
ATOM 760 N N . TYR A 1 91 ? -0.947 -11.884 3.228 1.00 93.94 91 TYR A N 1
ATOM 761 C CA . TYR A 1 91 ? -2.257 -11.516 2.701 1.00 93.94 91 TYR A CA 1
ATOM 762 C C . TYR A 1 91 ? -2.195 -11.473 1.174 1.00 93.94 91 TYR A C 1
ATOM 764 O O . TYR A 1 91 ? -1.443 -10.679 0.611 1.00 93.94 91 TYR A O 1
ATOM 772 N N . GLU A 1 92 ? -2.952 -12.324 0.500 1.00 92.38 92 GLU A N 1
ATOM 773 C CA . GLU A 1 92 ? -2.995 -12.380 -0.966 1.00 92.38 92 GLU A CA 1
ATOM 774 C C . GLU A 1 92 ? -4.027 -11.398 -1.525 1.00 92.38 92 GLU A C 1
ATOM 776 O O . GLU A 1 92 ? -3.880 -10.892 -2.639 1.00 92.38 92 GLU A O 1
ATOM 781 N N . PHE A 1 93 ? -5.045 -11.074 -0.723 1.00 91.00 93 PHE A N 1
ATOM 782 C CA . PHE A 1 93 ? -6.150 -10.217 -1.133 1.00 91.00 93 PHE A CA 1
ATOM 783 C C . PHE A 1 93 ? -6.300 -8.994 -0.232 1.00 91.00 93 PHE A C 1
ATOM 785 O O . PHE A 1 93 ? -6.087 -9.038 0.981 1.00 91.00 93 PHE A O 1
ATOM 792 N N . LEU A 1 94 ? -6.752 -7.890 -0.830 1.00 89.31 94 LEU A N 1
ATOM 793 C CA . LEU A 1 94 ? -6.978 -6.626 -0.130 1.00 89.31 94 LEU A CA 1
ATOM 794 C C . LEU A 1 94 ? -7.970 -6.774 1.033 1.00 89.31 94 LEU A C 1
ATOM 796 O O . LEU A 1 94 ? -7.809 -6.156 2.079 1.00 89.31 94 LEU A O 1
ATOM 800 N N . GLN A 1 95 ? -8.979 -7.628 0.869 1.00 91.94 95 GLN A N 1
ATOM 801 C CA . GLN A 1 95 ? -9.999 -7.908 1.876 1.00 91.94 95 GLN A CA 1
ATOM 802 C C . GLN A 1 95 ? -9.404 -8.534 3.141 1.00 91.94 95 GLN A C 1
ATOM 804 O O . GLN A 1 95 ? -9.832 -8.204 4.244 1.00 91.94 95 GLN A O 1
ATOM 809 N N . GLU A 1 96 ? -8.399 -9.401 3.002 1.00 94.31 96 GLU A N 1
ATOM 810 C CA . GLU A 1 96 ? -7.717 -10.011 4.147 1.00 94.31 96 GLU A CA 1
ATOM 811 C C . GLU A 1 96 ? -6.911 -8.964 4.918 1.00 94.31 96 GLU A C 1
ATOM 813 O O . GLU A 1 96 ? -6.906 -8.959 6.149 1.00 94.31 96 GLU A O 1
ATOM 818 N N . VAL A 1 97 ? -6.279 -8.038 4.191 1.00 94.56 97 VAL A N 1
ATOM 819 C CA . VAL A 1 97 ? -5.566 -6.900 4.776 1.00 94.56 97 VAL A CA 1
ATOM 820 C C . VAL A 1 97 ? -6.529 -5.994 5.542 1.00 94.56 97 VAL A C 1
ATOM 822 O O . VAL A 1 97 ? -6.263 -5.650 6.692 1.00 94.56 97 VAL A O 1
ATOM 825 N N . ILE A 1 98 ? -7.659 -5.629 4.928 1.00 93.06 98 ILE A N 1
ATOM 826 C CA . ILE A 1 98 ? -8.699 -4.809 5.562 1.00 93.06 98 ILE A CA 1
ATOM 827 C C . ILE A 1 98 ? -9.199 -5.501 6.831 1.00 93.06 98 ILE A C 1
ATOM 829 O O . ILE A 1 98 ? -9.208 -4.891 7.898 1.00 93.06 98 ILE A O 1
ATOM 833 N N . HIS A 1 99 ? -9.537 -6.789 6.750 1.00 93.19 99 HIS A N 1
ATOM 834 C CA . HIS A 1 99 ? -9.979 -7.558 7.908 1.00 93.19 99 HIS A CA 1
ATOM 835 C C . HIS A 1 99 ? -8.932 -7.556 9.031 1.00 93.19 99 HIS A C 1
ATOM 837 O O . HIS A 1 99 ? -9.271 -7.323 10.191 1.00 93.19 99 HIS A O 1
ATOM 843 N N . ALA A 1 100 ? 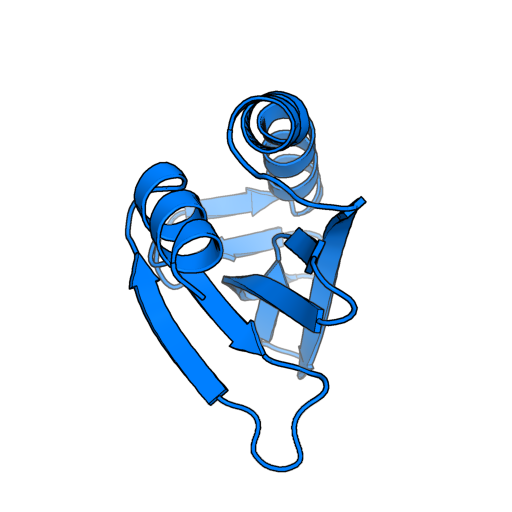-7.653 -7.742 8.692 1.00 92.69 100 ALA A N 1
ATOM 844 C CA . ALA A 1 100 ? -6.559 -7.704 9.655 1.00 92.69 100 ALA A CA 1
ATOM 845 C C . ALA A 1 100 ? -6.399 -6.335 10.341 1.00 92.69 100 ALA A C 1
ATOM 847 O O . ALA A 1 100 ? -6.017 -6.297 11.509 1.00 92.69 100 ALA A O 1
ATOM 848 N N . LEU A 1 101 ? -6.695 -5.232 9.646 1.00 91.25 101 LEU A N 1
ATOM 849 C CA . LEU A 1 101 ? -6.688 -3.879 10.211 1.00 91.25 101 LEU A CA 1
ATOM 850 C C . LEU A 1 101 ? -7.936 -3.577 11.046 1.00 91.25 101 LEU A C 1
ATOM 852 O O . LEU A 1 101 ? -7.877 -2.746 11.948 1.00 91.25 101 LEU A O 1
ATOM 856 N N . GLU A 1 102 ? -9.073 -4.217 10.770 1.00 90.00 102 GLU A N 1
ATOM 857 C CA . GLU A 1 102 ? -10.296 -4.073 11.573 1.00 90.00 102 GLU A CA 1
ATOM 858 C C . GLU A 1 102 ? -10.203 -4.732 12.949 1.00 90.00 102 GLU A C 1
ATOM 860 O O . GLU A 1 102 ? -10.751 -4.199 13.914 1.00 90.00 102 GLU A O 1
ATOM 865 N N . ILE A 1 103 ? -9.452 -5.827 13.058 1.00 86.94 103 ILE A N 1
ATOM 866 C CA . ILE A 1 103 ? -9.221 -6.530 14.329 1.00 86.94 103 ILE A CA 1
ATOM 867 C C . ILE A 1 103 ? -7.972 -6.056 15.093 1.00 86.94 103 ILE A C 1
ATOM 869 O O . ILE A 1 103 ? -7.713 -6.566 16.184 1.00 86.94 103 ILE A O 1
ATOM 873 N N . ALA A 1 104 ? -7.183 -5.143 14.513 1.00 74.94 104 ALA A N 1
ATOM 874 C CA . ALA A 1 104 ? -5.995 -4.547 15.132 1.00 74.94 104 ALA A CA 1
ATOM 875 C C . ALA A 1 104 ? -6.351 -3.368 16.057 1.00 74.94 104 ALA A C 1
ATOM 877 O O . ALA A 1 104 ? -5.641 -3.240 17.078 1.00 74.94 104 ALA A O 1
#

Secondary structure (DSSP, 8-state):
--EEEHHHHHHHHHHHHHHHHHH---SEEEEEEEE-SSSEEEEEEEEEETTEEEEEEEEEEESSSSEEEES-S-EEEEE-SSSS-EEEEEE-SHHHHHHHHH--

pLDDT: mean 91.04, std 6.6, range [65.0, 96.81]

Foldseek 3Di:
DDKDFPVVVVVVQVVCVVVCVVQAQFPDKDWDWDDPDPFKIWTHIWTHDPNWTKDKTFIWTDPDPTITHGPDLKIKIWTDPDPDIDIDIDHNDPNVVRVVNVVD

Sequence (104 aa):
MELLPKQQIINQLHDQLPIWKESCTAEHISIFEQHYNEVLCHLGYKILKKEQIYEVYLPYLKYDTDKLIALTPIWTITHVNTVKSYQKKGYEFLQEVIHALEIA

Radius of gyration: 13.43 Å; chains: 1; bounding box: 35×22×35 Å